Protein AF-A0A960H973-F1 (afdb_monomer_lite)

pLDDT: mean 94.48, std 2.66, range [82.31, 98.0]

Structure (mmCIF, N/CA/C/O backbone):
data_AF-A0A960H973-F1
#
_entry.id   AF-A0A960H973-F1
#
loop_
_atom_site.group_PDB
_atom_site.id
_atom_site.type_symbol
_atom_site.label_atom_id
_atom_site.label_alt_id
_atom_site.label_comp_id
_atom_site.label_asym_id
_atom_site.label_entity_id
_atom_site.label_seq_id
_atom_site.pdbx_PDB_ins_code
_atom_site.Cartn_x
_atom_site.Cartn_y
_atom_site.C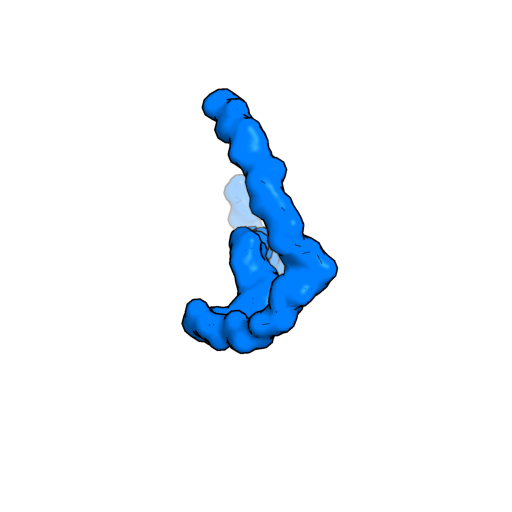artn_z
_atom_site.occupancy
_atom_site.B_iso_or_equiv
_atom_site.auth_seq_id
_atom_site.auth_comp_id
_atom_site.auth_asym_id
_atom_site.auth_atom_id
_atom_site.pdbx_PDB_model_num
ATOM 1 N N . MET A 1 1 ? -7.747 -0.297 31.625 1.00 82.31 1 MET A N 1
ATOM 2 C CA . MET A 1 1 ? -9.000 -1.068 31.469 1.00 82.31 1 MET A CA 1
ATOM 3 C C . MET A 1 1 ? -10.157 -0.078 31.422 1.00 82.31 1 MET A C 1
ATOM 5 O O . MET A 1 1 ? -10.305 0.648 32.397 1.00 82.31 1 MET A O 1
ATOM 9 N N . PRO A 1 2 ? -10.886 0.058 30.299 1.00 89.94 2 PRO A N 1
ATOM 10 C CA . PRO A 1 2 ? -12.003 0.996 30.214 1.00 89.94 2 PRO A CA 1
ATOM 11 C C . PRO A 1 2 ? -13.259 0.457 30.915 1.00 89.94 2 PRO A C 1
ATOM 13 O O . PRO A 1 2 ? -13.500 -0.749 30.908 1.00 89.94 2 PRO A O 1
ATOM 16 N N . THR A 1 3 ? -14.066 1.345 31.495 1.00 96.06 3 THR A N 1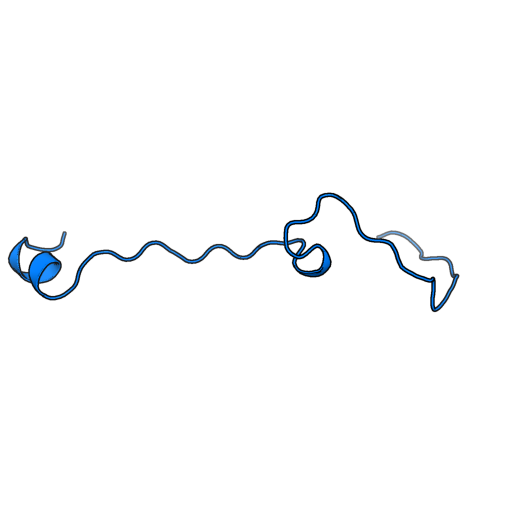
ATOM 17 C CA . THR A 1 3 ? -15.353 0.999 32.124 1.00 96.06 3 THR A CA 1
ATOM 18 C C . THR A 1 3 ? -16.458 0.824 31.079 1.00 96.06 3 THR A C 1
ATOM 20 O O . THR A 1 3 ? -16.360 1.335 29.961 1.00 96.06 3 THR A O 1
ATOM 23 N N . ILE A 1 4 ? -17.551 0.141 31.437 1.00 94.06 4 ILE A N 1
ATOM 24 C CA . ILE A 1 4 ? -18.695 -0.073 30.530 1.00 94.06 4 ILE A CA 1
ATOM 25 C C . ILE A 1 4 ? -19.252 1.267 30.030 1.00 94.06 4 ILE A C 1
ATOM 27 O O . ILE A 1 4 ? -19.419 1.455 28.829 1.00 94.06 4 ILE A O 1
ATOM 31 N N . ASN A 1 5 ? -19.413 2.251 30.918 1.00 96.19 5 ASN A N 1
ATOM 32 C CA . ASN A 1 5 ? -19.899 3.585 30.549 1.00 96.19 5 ASN A CA 1
ATOM 33 C C . ASN A 1 5 ? -18.961 4.324 29.573 1.00 96.19 5 ASN A C 1
ATOM 35 O O . ASN A 1 5 ? -19.429 5.120 28.759 1.00 96.19 5 ASN A O 1
ATOM 39 N N . GLN A 1 6 ? -17.648 4.060 29.611 1.00 95.19 6 GLN A N 1
ATOM 40 C CA . GLN A 1 6 ? -16.704 4.608 28.629 1.00 95.19 6 GLN A CA 1
ATOM 41 C C . GLN A 1 6 ? -16.887 3.964 27.254 1.00 95.19 6 GLN A C 1
ATOM 43 O O . GLN A 1 6 ? -16.850 4.680 26.259 1.00 95.19 6 GLN A O 1
ATOM 48 N N . LEU A 1 7 ? -17.130 2.651 27.200 1.00 95.19 7 LEU A N 1
ATOM 49 C CA . LEU A 1 7 ? -17.385 1.929 25.950 1.00 95.19 7 LEU A CA 1
ATOM 50 C C . LEU A 1 7 ? -18.744 2.284 25.335 1.00 95.19 7 LEU A C 1
ATOM 52 O O . LEU A 1 7 ? -18.837 2.400 24.118 1.00 95.19 7 LEU A O 1
ATOM 56 N N . VAL A 1 8 ? -19.764 2.528 26.165 1.00 94.62 8 VAL A N 1
ATOM 57 C CA . VAL A 1 8 ? -21.083 3.011 25.718 1.00 94.62 8 VAL A CA 1
ATOM 58 C C . VAL A 1 8 ? -20.968 4.402 25.085 1.00 94.62 8 VAL A C 1
ATOM 60 O O . VAL A 1 8 ? -21.545 4.648 24.032 1.00 94.62 8 VAL A O 1
ATOM 63 N N . ARG A 1 9 ? -20.185 5.312 25.684 1.00 94.88 9 ARG A N 1
ATOM 64 C CA . ARG A 1 9 ? -19.953 6.661 25.128 1.00 94.88 9 ARG A CA 1
ATOM 65 C C . ARG A 1 9 ? -18.998 6.662 23.930 1.00 94.88 9 ARG A C 1
ATOM 67 O O . ARG A 1 9 ? -19.135 7.492 23.035 1.00 94.88 9 ARG A O 1
ATOM 74 N N . LYS A 1 10 ? -17.983 5.794 23.941 1.00 94.69 10 LYS A N 1
ATOM 75 C CA . LYS A 1 10 ? -16.943 5.669 22.911 1.00 94.69 10 LYS A CA 1
ATOM 76 C C . LYS A 1 10 ? -16.591 4.193 22.724 1.00 94.69 10 LYS A C 1
ATOM 78 O O . LYS A 1 10 ? -15.763 3.645 23.452 1.00 94.69 10 LYS A O 1
ATOM 83 N N . GLY A 1 11 ? -17.201 3.573 21.717 1.00 93.31 11 GLY A N 1
ATOM 84 C CA . GLY A 1 11 ? -16.925 2.186 21.351 1.00 93.31 11 GLY A CA 1
ATOM 85 C C . GLY A 1 11 ? -15.460 1.947 20.970 1.00 93.31 11 GLY A C 1
ATOM 86 O O . GLY A 1 11 ? -14.709 2.876 20.651 1.00 93.31 11 GLY A O 1
ATOM 87 N N . ARG A 1 12 ? -15.045 0.677 20.988 1.00 94.62 12 ARG A N 1
ATOM 88 C CA . ARG A 1 12 ? -13.722 0.282 20.487 1.00 94.62 12 ARG A CA 1
ATOM 89 C C . ARG A 1 12 ? -13.665 0.484 18.974 1.00 94.62 12 ARG A C 1
ATOM 91 O O . ARG A 1 12 ? -14.664 0.314 18.284 1.00 94.62 12 ARG A O 1
ATOM 98 N N . ARG A 1 13 ? -12.485 0.839 18.471 1.00 93.44 13 ARG A N 1
ATOM 99 C CA . ARG A 1 13 ? -12.201 0.893 17.036 1.00 93.44 13 ARG A CA 1
ATOM 100 C C . ARG A 1 13 ? -11.012 0.005 16.743 1.00 93.44 13 ARG A C 1
ATOM 102 O O . ARG A 1 13 ? -10.001 0.092 17.444 1.00 93.44 13 ARG A O 1
ATOM 109 N N . ASP A 1 14 ? -11.140 -0.800 15.705 1.00 93.62 14 ASP A N 1
ATOM 110 C CA . ASP A 1 14 ? -10.027 -1.588 15.209 1.00 93.62 14 ASP A CA 1
ATOM 111 C C . ASP A 1 14 ? -8.990 -0.689 14.540 1.00 93.62 14 ASP A C 1
ATOM 113 O O . ASP A 1 14 ? -9.280 0.403 14.037 1.00 93.62 14 ASP A O 1
ATOM 117 N N . LYS A 1 15 ? -7.740 -1.144 14.558 1.00 93.25 15 LYS A N 1
ATOM 118 C CA . LYS A 1 15 ? -6.649 -0.440 13.889 1.00 93.25 15 LYS A CA 1
ATOM 119 C C . LYS A 1 15 ? -6.774 -0.653 12.384 1.00 93.25 15 LYS A C 1
ATOM 121 O O . LYS A 1 15 ? -6.878 -1.785 11.922 1.00 93.25 15 LYS A O 1
ATOM 126 N N . ILE A 1 16 ? -6.697 0.431 11.616 1.00 92.56 16 ILE A N 1
ATOM 127 C CA . ILE A 1 16 ? -6.713 0.360 10.153 1.00 92.56 16 ILE A CA 1
ATOM 128 C C . ILE A 1 16 ? -5.381 -0.227 9.672 1.00 92.56 16 ILE A C 1
ATOM 130 O O . ILE A 1 16 ? -4.316 0.347 9.912 1.00 92.56 16 ILE A O 1
ATOM 134 N N . ALA A 1 17 ? -5.441 -1.362 8.976 1.00 92.25 17 ALA A N 1
ATOM 135 C CA . ALA A 1 17 ? -4.280 -1.978 8.346 1.00 92.25 17 ALA A CA 1
ATOM 136 C C . ALA A 1 17 ? -4.023 -1.376 6.954 1.00 92.25 17 ALA A C 1
ATOM 138 O O . ALA A 1 17 ? -4.952 -1.142 6.181 1.00 92.25 17 ALA A O 1
ATOM 139 N N . LYS A 1 18 ? -2.748 -1.147 6.613 1.00 91.88 18 LYS A N 1
ATOM 140 C CA . LYS A 1 18 ? -2.341 -0.723 5.265 1.00 91.88 18 LYS A CA 1
ATOM 141 C C . LYS A 1 18 ? -2.034 -1.939 4.399 1.00 91.88 18 LYS A C 1
ATOM 143 O O . LYS A 1 18 ? -1.302 -2.836 4.812 1.00 91.88 18 LYS A O 1
ATOM 148 N N . VAL A 1 19 ? -2.532 -1.923 3.168 1.00 93.94 19 VAL A N 1
ATOM 149 C CA . VAL A 1 19 ? -2.224 -2.946 2.166 1.00 93.94 19 VAL A CA 1
ATOM 150 C C . VAL A 1 19 ? -0.930 -2.564 1.448 1.00 93.94 19 VAL A C 1
ATOM 152 O O . VAL A 1 19 ? -0.819 -1.465 0.907 1.00 93.94 19 VAL A O 1
ATOM 155 N N . LYS A 1 20 ? 0.052 -3.475 1.421 1.00 94.12 20 LYS A N 1
ATOM 156 C CA . LYS A 1 20 ? 1.342 -3.258 0.732 1.00 94.12 20 LYS A CA 1
ATOM 157 C C . LYS A 1 20 ? 1.189 -3.128 -0.793 1.00 94.12 20 LYS A C 1
ATOM 159 O O . LYS A 1 20 ? 2.050 -2.560 -1.450 1.00 94.12 20 LYS A O 1
ATOM 164 N N . THR A 1 21 ? 0.087 -3.628 -1.349 1.00 93.69 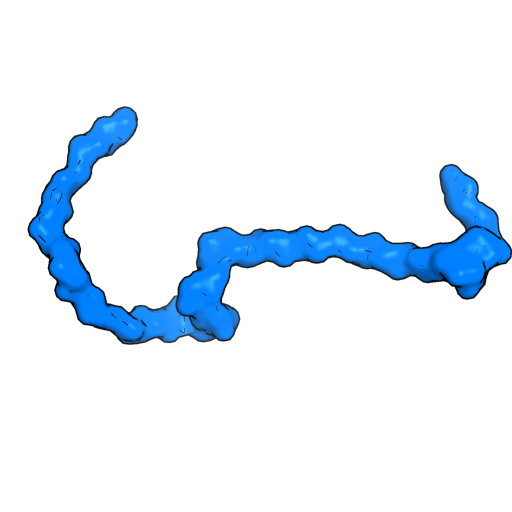21 THR A N 1
ATOM 165 C CA . THR A 1 21 ? -0.199 -3.735 -2.789 1.00 93.69 21 THR A CA 1
ATOM 166 C C . THR A 1 21 ? -1.367 -2.842 -3.241 1.00 93.69 21 THR A C 1
ATOM 168 O O . THR A 1 21 ? -2.270 -3.278 -3.954 1.00 93.69 21 THR A O 1
ATOM 171 N N . ALA A 1 22 ? -1.364 -1.558 -2.863 1.00 93.75 22 ALA A N 1
ATOM 172 C CA . ALA A 1 22 ? -2.465 -0.628 -3.167 1.00 93.75 22 ALA A CA 1
ATOM 173 C C . ALA A 1 22 ? -2.785 -0.488 -4.674 1.00 93.75 22 ALA A C 1
ATOM 175 O O . ALA A 1 22 ? -3.947 -0.326 -5.053 1.00 93.75 22 ALA A O 1
ATOM 176 N N . ALA A 1 23 ? -1.777 -0.615 -5.545 1.00 93.94 23 ALA A N 1
ATOM 177 C CA . ALA A 1 23 ? -1.942 -0.527 -6.999 1.00 93.94 23 ALA A CA 1
ATOM 178 C C . ALA A 1 23 ? -2.911 -1.584 -7.572 1.00 93.94 23 ALA A C 1
ATOM 180 O O . ALA A 1 23 ? -3.588 -1.326 -8.573 1.00 93.94 23 ALA A O 1
ATOM 181 N N . LEU A 1 24 ? -3.028 -2.745 -6.916 1.00 95.69 24 LEU A N 1
ATOM 182 C CA . LEU A 1 24 ? -3.898 -3.839 -7.347 1.00 95.69 24 LEU A CA 1
ATOM 183 C C . LEU A 1 24 ? -5.387 -3.584 -7.067 1.00 95.69 24 LEU A C 1
ATOM 185 O O . LEU A 1 24 ? -6.224 -4.250 -7.669 1.00 95.69 24 LEU A O 1
ATOM 189 N N . LYS A 1 25 ? -5.746 -2.629 -6.192 1.00 92.88 25 LYS A N 1
ATOM 190 C CA . LYS A 1 25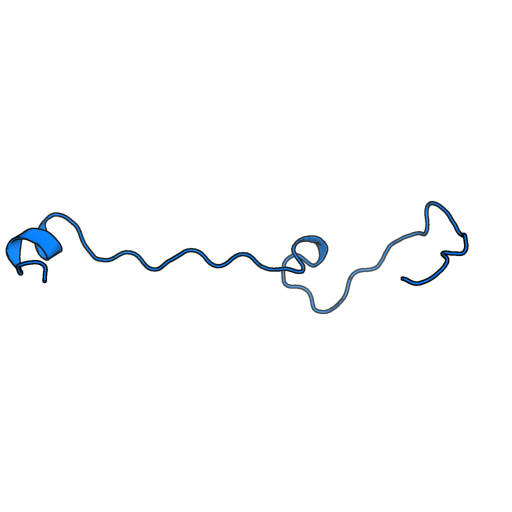 ? -7.138 -2.328 -5.780 1.00 92.88 25 LYS A CA 1
ATOM 191 C C . LYS A 1 25 ? -7.998 -3.589 -5.531 1.00 92.88 25 LYS A C 1
ATOM 193 O O . LYS A 1 25 ? -9.138 -3.657 -5.974 1.0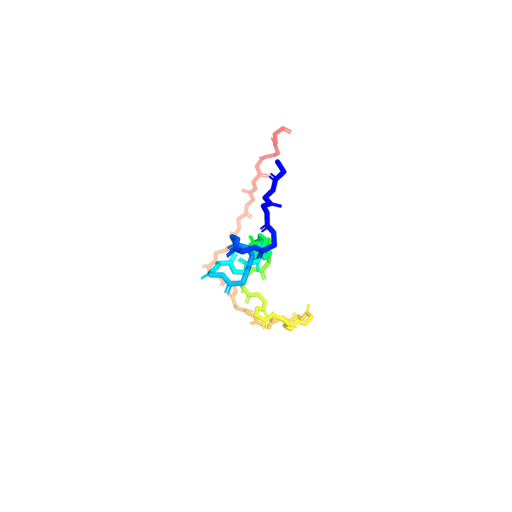0 92.88 25 LYS A O 1
ATOM 198 N N . GLY A 1 26 ? -7.432 -4.608 -4.882 1.00 92.75 26 GLY A N 1
ATOM 199 C CA . GLY A 1 26 ? -8.130 -5.862 -4.558 1.00 92.75 26 GLY A CA 1
ATOM 200 C C . GLY A 1 26 ? -8.252 -6.886 -5.695 1.00 92.75 26 GLY A C 1
ATOM 201 O O . GLY A 1 26 ? -8.709 -7.995 -5.447 1.00 92.75 26 GLY A O 1
ATOM 202 N N . SER A 1 27 ? -7.821 -6.567 -6.919 1.00 96.06 27 SER A N 1
ATOM 203 C CA . SER A 1 27 ? -7.734 -7.556 -8.005 1.00 96.06 27 SER A CA 1
ATOM 204 C C . SER A 1 27 ? -6.491 -8.449 -7.864 1.00 96.06 27 SER A C 1
ATOM 206 O O . SER A 1 27 ? -5.458 -7.966 -7.395 1.00 96.06 27 SER A O 1
ATOM 208 N N . PRO A 1 28 ? -6.543 -9.727 -8.287 1.00 95.69 28 PRO A N 1
ATOM 209 C CA . PRO A 1 28 ? -5.377 -10.610 -8.233 1.00 95.69 28 PRO A CA 1
ATOM 210 C C . PRO A 1 28 ? -4.249 -10.153 -9.172 1.00 95.69 28 PRO A C 1
ATOM 212 O O . PRO A 1 28 ? -3.077 -10.327 -8.852 1.00 95.69 28 PRO A O 1
ATOM 215 N N . GLN A 1 29 ? -4.586 -9.564 -10.325 1.00 96.00 29 GLN A N 1
ATOM 216 C CA . GLN A 1 29 ? -3.635 -9.130 -11.354 1.00 96.00 29 GLN A CA 1
ATOM 217 C C . GLN A 1 29 ? -4.176 -7.906 -12.108 1.00 96.00 29 GLN A C 1
ATOM 219 O O . GLN A 1 29 ? -5.390 -7.743 -12.252 1.00 96.00 29 GLN A O 1
ATOM 224 N N . ARG A 1 30 ? -3.277 -7.059 -12.629 1.00 95.31 30 ARG A N 1
ATOM 225 C CA . ARG A 1 30 ? -3.616 -5.903 -13.479 1.00 95.31 30 ARG A CA 1
ATOM 226 C C . ARG A 1 30 ? -2.665 -5.785 -14.662 1.00 95.31 30 ARG A C 1
ATOM 228 O O . ARG A 1 30 ? -1.457 -5.900 -14.487 1.00 95.31 30 ARG A O 1
ATOM 235 N N . ARG A 1 31 ? -3.214 -5.521 -15.852 1.00 96.06 31 ARG A N 1
ATOM 236 C CA . ARG A 1 31 ? -2.429 -5.231 -17.063 1.00 96.06 31 ARG A CA 1
ATOM 237 C C . ARG A 1 31 ? -1.831 -3.823 -16.979 1.00 96.06 31 ARG A C 1
ATOM 239 O O . ARG A 1 31 ? -2.473 -2.915 -16.456 1.00 96.06 31 ARG A O 1
ATOM 246 N N . GLY A 1 32 ? -0.629 -3.648 -17.519 1.00 95.12 32 GLY A N 1
ATOM 247 C CA . GLY A 1 32 ? 0.069 -2.364 -17.607 1.00 95.12 32 GLY A CA 1
ATOM 248 C C . GLY A 1 32 ? 1.057 -2.353 -18.774 1.00 95.12 32 GLY A C 1
ATOM 249 O O . GLY A 1 32 ? 1.377 -3.408 -19.316 1.00 95.12 32 GLY A O 1
ATOM 250 N N . VAL A 1 33 ? 1.518 -1.162 -19.161 1.00 98.00 33 VAL A N 1
ATOM 251 C CA . VAL A 1 33 ? 2.517 -0.953 -20.223 1.00 98.00 33 VAL A CA 1
ATOM 252 C C . VAL A 1 33 ? 3.806 -0.428 -19.591 1.00 98.00 33 VAL A C 1
ATOM 254 O O . VAL A 1 33 ? 3.757 0.448 -18.726 1.00 98.00 33 VAL A O 1
ATOM 257 N N . CYS A 1 34 ? 4.955 -0.966 -20.003 1.00 96.31 34 CYS A N 1
ATOM 258 C CA . CYS A 1 34 ? 6.261 -0.534 -19.506 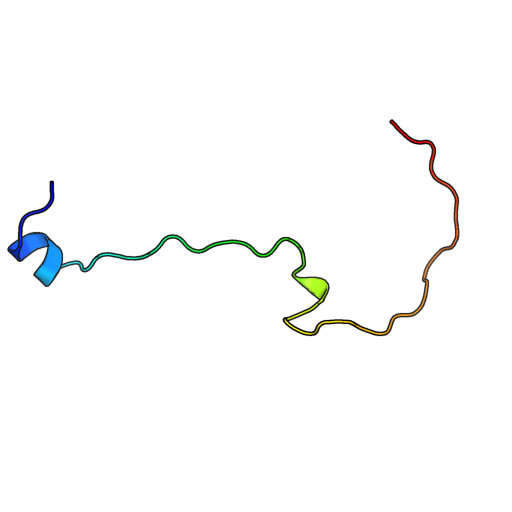1.00 96.31 34 CYS A CA 1
ATOM 259 C C . CYS A 1 34 ? 6.590 0.881 -19.998 1.00 96.31 34 CYS A C 1
ATOM 261 O O . CYS A 1 34 ? 6.591 1.133 -21.199 1.00 96.31 34 CYS A O 1
ATOM 263 N N . THR A 1 35 ? 6.921 1.791 -19.080 1.00 97.00 35 THR A N 1
ATOM 264 C CA . THR A 1 35 ? 7.355 3.159 -19.420 1.00 97.00 35 THR A CA 1
ATOM 265 C C . THR A 1 35 ? 8.864 3.265 -19.646 1.00 97.00 35 THR A C 1
ATOM 267 O O . THR A 1 35 ? 9.318 4.148 -20.366 1.00 97.00 35 THR A O 1
ATOM 270 N N . ARG A 1 36 ? 9.655 2.369 -19.041 1.00 97.62 36 ARG A N 1
ATOM 271 C CA . ARG A 1 36 ? 11.115 2.288 -19.186 1.00 97.62 36 ARG A CA 1
ATOM 272 C C . ARG A 1 36 ? 11.579 0.850 -18.964 1.00 97.62 36 ARG A C 1
ATOM 274 O O . ARG A 1 36 ? 11.068 0.175 -18.075 1.00 97.62 36 ARG A O 1
ATOM 281 N N . VAL A 1 37 ? 12.585 0.416 -19.720 1.00 97.69 37 VAL A N 1
ATOM 282 C CA . VAL A 1 37 ? 13.259 -0.881 -19.550 1.00 97.69 37 VAL A CA 1
ATOM 283 C C . VAL A 1 37 ? 14.730 -0.619 -19.220 1.00 97.69 37 VAL A C 1
ATOM 285 O O . VAL A 1 37 ? 15.397 0.109 -19.950 1.00 97.69 37 VAL A O 1
ATOM 288 N N . TYR A 1 38 ? 15.215 -1.122 -18.082 1.00 97.62 38 TYR A N 1
ATOM 289 C CA . TYR A 1 38 ? 16.584 -0.904 -17.590 1.00 97.62 38 TYR A CA 1
ATOM 290 C C . TYR A 1 38 ? 16.990 -1.984 -16.571 1.00 97.62 38 TYR A C 1
ATOM 292 O O . TYR A 1 38 ? 16.151 -2.774 -16.140 1.00 97.62 38 TYR A O 1
ATOM 300 N N . THR A 1 39 ? 18.267 -2.012 -16.180 1.00 97.06 39 THR A N 1
ATOM 301 C CA . THR A 1 39 ? 18.834 -2.948 -15.193 1.00 97.06 39 THR A CA 1
ATOM 302 C C . THR A 1 39 ? 19.169 -2.248 -13.868 1.00 97.06 39 THR A C 1
ATOM 304 O O . THR A 1 39 ? 19.446 -1.048 -13.840 1.00 97.06 39 THR A O 1
ATOM 307 N N . THR A 1 40 ? 19.132 -2.988 -12.753 1.00 96.25 40 THR A N 1
ATOM 308 C CA . THR A 1 40 ? 19.450 -2.486 -11.401 1.00 96.25 40 THR A CA 1
ATOM 309 C C . THR A 1 40 ? 20.460 -3.393 -10.704 1.00 96.25 40 THR A C 1
ATOM 311 O O . THR A 1 40 ? 20.267 -4.607 -10.690 1.00 96.25 40 THR A O 1
ATOM 314 N N . THR A 1 41 ? 21.485 -2.822 -10.073 1.00 96.00 41 THR A N 1
ATOM 315 C CA . THR A 1 41 ? 22.431 -3.568 -9.225 1.00 96.00 41 THR A CA 1
ATOM 316 C C . THR A 1 41 ? 21.779 -3.911 -7.873 1.00 96.00 41 THR A C 1
ATOM 318 O O . THR A 1 41 ? 21.164 -3.020 -7.279 1.00 96.00 41 THR A O 1
ATOM 321 N N . PRO A 1 42 ? 21.858 -5.165 -7.379 1.00 96.19 42 PRO A N 1
ATOM 322 C CA . PRO A 1 42 ? 21.295 -5.547 -6.080 1.00 96.19 42 PRO A CA 1
ATOM 323 C C . PRO A 1 42 ? 22.071 -4.928 -4.903 1.00 96.19 42 PRO A C 1
ATOM 325 O O . PRO A 1 42 ? 23.200 -4.469 -5.073 1.00 96.19 42 PRO A O 1
ATOM 328 N N . LYS A 1 43 ? 21.435 -4.905 -3.723 1.00 89.69 43 LYS A N 1
ATOM 329 C CA . LYS A 1 43 ? 22.076 -4.546 -2.448 1.00 89.69 43 LYS A CA 1
ATOM 330 C C . LYS A 1 43 ? 22.882 -5.705 -1.883 1.00 89.69 43 LYS A C 1
ATOM 332 O O . LYS A 1 43 ? 22.433 -6.854 -2.089 1.00 89.69 43 LYS A O 1
#

Sequence (43 aa):
MPTINQLVRKGRRDKIAKVKTAALKGSPQRRGVCTRVYTTTPK

Radius of gyration: 21.84 Å; chains: 1; bounding box: 44×17×52 Å

Secondary structure (DSSP, 8-state):
---HHHHHHS---PPPPPPTTGGGTT-S------S--------

Foldseek 3Di:
DDDPVRCVVPNDDDDDDDDPPVVCVPPPDDDDDDPDDDDDDDD